Protein AF-X1UF03-F1 (afdb_monomer)

Sequence (83 aa):
VSFEPILGRIDIRDIGTNLIDWLIIGAETGNRRDRIIPQRNWIEEIYKHCRDSNIPILMKDNLKPIWGENLIQEFPQLGGELF

Structure (mmCIF, N/CA/C/O backbone):
data_AF-X1UF03-F1
#
_entry.id   AF-X1UF03-F1
#
loop_
_atom_site.group_PDB
_atom_site.id
_atom_site.type_symbol
_atom_site.label_atom_id
_atom_site.label_alt_id
_atom_site.label_comp_id
_atom_site.label_asym_id
_atom_site.label_entity_id
_atom_site.label_seq_id
_atom_site.pdbx_PDB_ins_code
_atom_site.Cartn_x
_atom_site.Cartn_y
_atom_site.Cartn_z
_atom_site.occupancy
_atom_site.B_iso_or_equiv
_atom_site.auth_seq_id
_atom_site.auth_comp_id
_atom_site.auth_asym_id
_atom_site.auth_atom_id
_atom_site.pdbx_PDB_model_num
ATOM 1 N N . VAL A 1 1 ? 2.157 7.658 -7.368 1.00 82.88 1 VAL A N 1
ATOM 2 C CA . VAL A 1 1 ? 0.700 7.682 -7.078 1.00 82.88 1 VAL A CA 1
ATOM 3 C C . VAL A 1 1 ? 0.456 7.193 -5.653 1.00 82.88 1 VAL A C 1
ATOM 5 O O . VAL A 1 1 ? 1.217 6.357 -5.182 1.00 82.88 1 VAL A O 1
ATOM 8 N N . SER A 1 2 ? -0.565 7.711 -4.960 1.00 86.06 2 SER A N 1
ATOM 9 C CA . SER A 1 2 ? -0.967 7.236 -3.626 1.00 86.06 2 SER A CA 1
ATOM 10 C C . SER A 1 2 ? -2.404 6.711 -3.649 1.00 86.06 2 SER A C 1
ATOM 12 O O . SER A 1 2 ? -3.292 7.404 -4.143 1.00 86.06 2 SER A O 1
ATOM 14 N N . PHE A 1 3 ? -2.624 5.510 -3.110 1.00 83.12 3 PHE A N 1
ATOM 15 C CA . PHE A 1 3 ? -3.945 4.922 -2.878 1.00 83.12 3 PHE A CA 1
ATOM 16 C C . PHE A 1 3 ? -4.165 4.774 -1.375 1.00 83.12 3 PHE A C 1
ATOM 18 O O . PHE A 1 3 ? -3.859 3.752 -0.758 1.00 83.12 3 PHE A O 1
ATOM 25 N N . GLU A 1 4 ? -4.681 5.846 -0.785 1.00 83.50 4 GLU A N 1
ATOM 26 C CA . GLU A 1 4 ? -4.893 5.980 0.648 1.00 83.50 4 GLU A CA 1
ATOM 27 C C . GLU A 1 4 ? -6.226 6.703 0.926 1.00 83.50 4 GLU A C 1
ATOM 29 O O . GLU A 1 4 ? -6.449 7.778 0.364 1.00 83.50 4 GLU A O 1
ATOM 34 N N . PRO A 1 5 ? -7.078 6.177 1.830 1.00 87.38 5 PRO A N 1
ATOM 35 C CA . PRO A 1 5 ? -7.023 4.826 2.391 1.00 87.38 5 PRO A CA 1
ATOM 36 C C . PRO A 1 5 ? -7.516 3.761 1.399 1.00 87.38 5 PRO A C 1
ATOM 38 O O . PRO A 1 5 ? -8.353 4.032 0.539 1.00 87.38 5 PRO A O 1
ATOM 41 N N . ILE A 1 6 ? -7.053 2.519 1.550 1.00 88.75 6 ILE A N 1
ATOM 42 C CA . ILE A 1 6 ? -7.631 1.381 0.822 1.00 88.75 6 ILE A CA 1
ATOM 43 C C . ILE A 1 6 ? -9.027 1.092 1.393 1.00 88.75 6 ILE A C 1
ATOM 45 O O . ILE A 1 6 ? -9.168 0.551 2.487 1.00 88.75 6 ILE A O 1
ATOM 49 N N . LEU A 1 7 ? -10.066 1.450 0.639 1.00 89.94 7 LEU A N 1
ATOM 50 C CA . LEU A 1 7 ? -11.474 1.259 1.018 1.00 89.94 7 LEU A CA 1
ATOM 51 C C . LEU A 1 7 ? -12.139 0.067 0.315 1.00 89.94 7 LEU A C 1
ATOM 53 O O . LEU A 1 7 ? -13.317 -0.201 0.516 1.00 89.94 7 LEU A O 1
ATOM 57 N N . GLY A 1 8 ? -11.401 -0.660 -0.514 1.00 87.81 8 GLY A N 1
ATOM 58 C CA . GLY A 1 8 ? -11.913 -1.791 -1.273 1.00 87.81 8 GLY A CA 1
ATOM 59 C C . GLY A 1 8 ? -10.806 -2.450 -2.079 1.00 87.81 8 GLY A C 1
ATOM 60 O O . GLY A 1 8 ? -9.672 -1.968 -2.097 1.00 87.81 8 GLY A O 1
ATOM 61 N N . ARG A 1 9 ? -11.138 -3.553 -2.749 1.00 87.25 9 ARG A N 1
ATOM 62 C CA . ARG A 1 9 ? -10.217 -4.208 -3.680 1.00 87.25 9 ARG A CA 1
ATOM 63 C C . ARG A 1 9 ? -9.912 -3.262 -4.844 1.00 87.25 9 ARG A C 1
ATOM 65 O O . ARG A 1 9 ? -10.831 -2.718 -5.449 1.00 87.25 9 ARG A O 1
ATOM 72 N N . ILE A 1 10 ? -8.628 -3.085 -5.139 1.00 84.12 10 ILE A N 1
ATOM 73 C CA . ILE A 1 10 ? -8.132 -2.271 -6.251 1.00 84.12 10 ILE A CA 1
ATOM 74 C C . ILE A 1 10 ? -7.489 -3.228 -7.250 1.00 84.12 10 ILE A C 1
ATOM 76 O O . ILE A 1 10 ? -6.541 -3.926 -6.889 1.00 84.12 10 ILE A O 1
ATOM 80 N N . ASP A 1 11 ? -7.980 -3.260 -8.490 1.00 81.12 11 ASP A N 1
ATOM 81 C CA . ASP A 1 11 ? -7.244 -3.895 -9.583 1.00 81.12 11 ASP A CA 1
ATOM 82 C C . ASP A 1 11 ? -6.378 -2.838 -10.272 1.00 81.12 11 ASP A C 1
ATOM 84 O O . ASP A 1 11 ? -6.85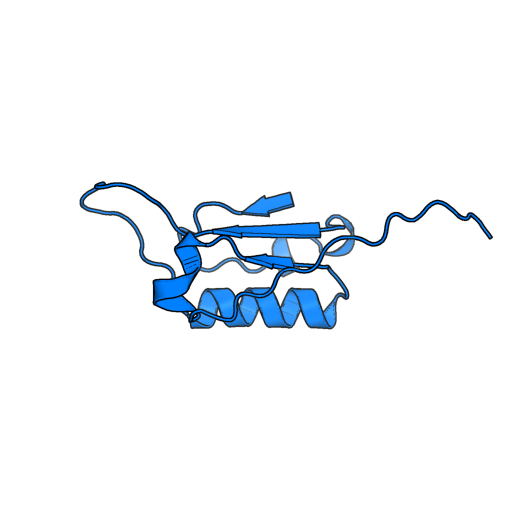9 -1.970 -10.994 1.00 81.12 11 ASP A O 1
ATOM 88 N N . ILE A 1 12 ? -5.075 -2.883 -10.007 1.00 74.00 12 ILE A N 1
ATOM 89 C CA . ILE A 1 12 ? -4.1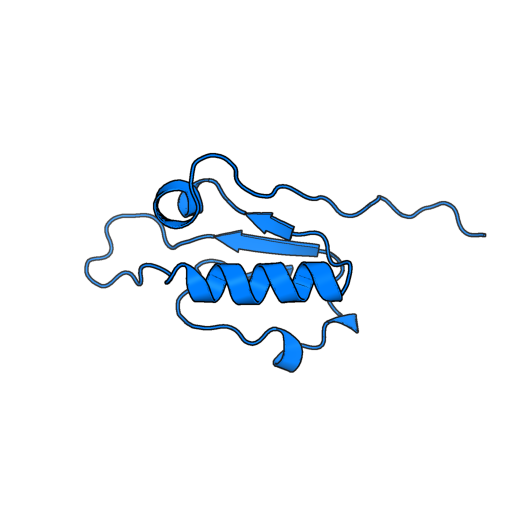17 -1.915 -10.557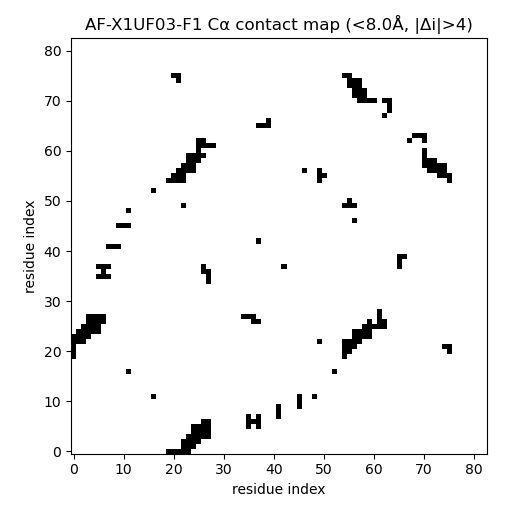 1.00 74.00 12 ILE A CA 1
ATOM 90 C C . ILE A 1 12 ? -4.006 -2.061 -12.084 1.00 74.00 12 ILE A C 1
ATOM 92 O O . ILE A 1 12 ? -3.644 -1.100 -12.766 1.00 74.00 12 ILE A O 1
ATOM 96 N N . ARG A 1 13 ? -4.388 -3.217 -12.650 1.00 74.44 13 ARG A N 1
ATOM 97 C CA . ARG A 1 13 ? -4.426 -3.426 -14.105 1.00 74.44 13 ARG A CA 1
ATOM 98 C C . ARG A 1 13 ? -5.355 -2.432 -14.797 1.00 74.44 13 ARG A C 1
ATOM 100 O O . ARG A 1 13 ? -5.030 -1.983 -15.892 1.00 74.44 13 ARG A O 1
ATOM 107 N N . ASP A 1 14 ? -6.443 -2.042 -14.136 1.00 71.12 14 ASP A N 1
ATOM 108 C CA . ASP A 1 14 ? -7.422 -1.089 -14.670 1.00 71.12 14 ASP A CA 1
ATOM 109 C C . ASP A 1 14 ? -6.883 0.351 -14.707 1.00 71.12 14 ASP A C 1
ATOM 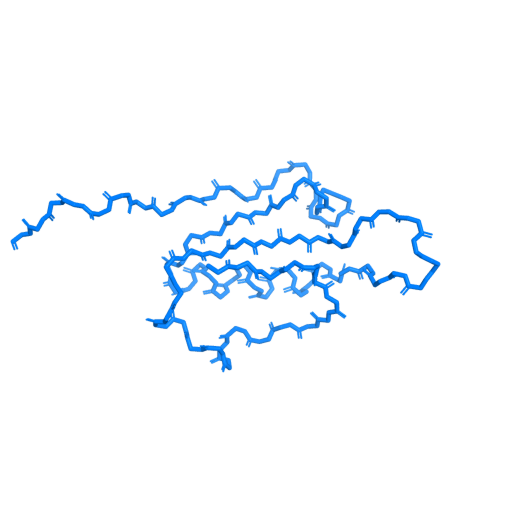111 O O . ASP A 1 14 ? -7.421 1.207 -15.406 1.00 71.12 14 ASP A O 1
ATOM 115 N N . ILE A 1 15 ? -5.804 0.627 -13.969 1.00 69.19 15 ILE A N 1
ATOM 116 C CA . ILE A 1 15 ? -5.216 1.964 -13.802 1.00 69.19 15 ILE A CA 1
ATOM 117 C C . ILE A 1 15 ? -4.091 2.210 -14.823 1.00 69.19 15 ILE A C 1
ATOM 119 O O . ILE A 1 15 ? -3.703 3.351 -15.061 1.00 69.19 15 ILE A O 1
ATOM 123 N N . GLY A 1 16 ? -3.608 1.153 -15.486 1.00 67.44 16 GLY A N 1
ATOM 124 C CA . GLY A 1 16 ? -2.513 1.222 -16.449 1.00 67.44 16 GLY A CA 1
ATOM 125 C C . GLY A 1 16 ? -1.165 1.413 -15.755 1.00 67.44 16 GLY A C 1
ATOM 126 O O . GLY A 1 16 ? -0.726 2.529 -15.493 1.00 67.44 16 GLY A O 1
ATOM 127 N N . THR A 1 17 ? -0.459 0.310 -15.506 1.00 66.88 17 THR A N 1
ATOM 128 C CA . THR A 1 17 ? 0.852 0.289 -14.824 1.00 66.88 17 THR A CA 1
ATOM 129 C C . THR A 1 17 ? 1.914 1.161 -15.471 1.00 66.88 17 THR A C 1
ATOM 131 O O . THR A 1 17 ? 2.786 1.671 -14.781 1.00 66.88 17 THR A O 1
ATOM 134 N N . ASN A 1 18 ? 1.821 1.373 -16.785 1.00 70.44 18 ASN A N 1
ATOM 135 C CA . ASN A 1 18 ? 2.761 2.196 -17.548 1.00 70.44 18 ASN A CA 1
ATOM 136 C C . ASN A 1 18 ? 2.710 3.688 -17.165 1.00 70.44 18 ASN A C 1
ATOM 138 O O . ASN A 1 18 ? 3.502 4.470 -17.678 1.00 70.44 18 ASN A O 1
ATOM 142 N N . LEU A 1 19 ? 1.762 4.088 -16.312 1.00 76.75 19 LEU A N 1
ATOM 143 C CA . LEU A 1 19 ? 1.583 5.456 -15.82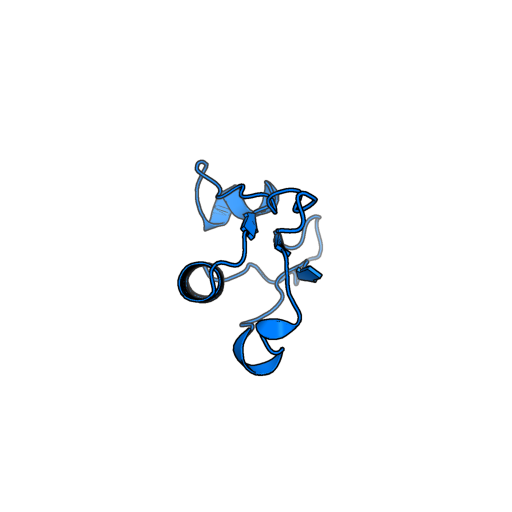4 1.00 76.75 19 LEU A CA 1
ATOM 144 C C . LEU A 1 19 ? 2.002 5.624 -14.352 1.00 76.75 19 LEU A C 1
ATOM 146 O O . LEU A 1 19 ? 1.782 6.689 -13.774 1.00 76.75 19 LEU A O 1
ATOM 150 N N . ILE A 1 20 ? 2.539 4.577 -13.714 1.00 85.25 20 ILE A N 1
ATOM 151 C CA . ILE A 1 20 ? 2.837 4.566 -12.278 1.00 85.25 20 ILE A CA 1
ATOM 152 C C . ILE A 1 20 ? 4.310 4.219 -12.045 1.00 85.25 20 ILE A C 1
ATOM 154 O O . ILE A 1 20 ? 4.692 3.057 -12.092 1.00 85.25 20 ILE A O 1
ATOM 158 N N . ASP A 1 21 ? 5.111 5.220 -11.678 1.00 89.56 21 ASP A N 1
ATOM 159 C CA . ASP A 1 21 ? 6.532 5.026 -11.335 1.00 89.56 21 ASP A CA 1
ATOM 160 C C . ASP A 1 21 ? 6.765 4.622 -9.871 1.00 89.56 21 ASP A C 1
ATOM 162 O O . ASP A 1 21 ? 7.837 4.149 -9.504 1.00 89.56 21 ASP A O 1
ATOM 166 N N . TRP A 1 22 ? 5.781 4.860 -9.000 1.00 93.06 22 TRP A N 1
ATOM 167 C CA . TRP A 1 22 ? 5.861 4.569 -7.567 1.00 93.06 22 TRP A CA 1
ATOM 168 C C . TRP A 1 22 ? 4.466 4.496 -6.956 1.00 93.06 22 TRP A C 1
ATOM 170 O O . TRP A 1 22 ? 3.617 5.353 -7.244 1.00 93.06 22 TRP A O 1
ATOM 180 N N . LEU A 1 23 ? 4.227 3.511 -6.092 1.00 93.50 23 LEU A N 1
ATOM 181 C CA . LEU A 1 23 ? 2.950 3.310 -5.419 1.00 93.50 23 LEU A CA 1
ATOM 182 C C . LEU A 1 23 ? 3.086 3.454 -3.899 1.00 93.50 23 LEU A C 1
ATOM 184 O O . LEU A 1 23 ? 3.878 2.763 -3.272 1.00 93.50 23 LEU A O 1
ATOM 188 N N . ILE A 1 24 ? 2.257 4.300 -3.291 1.00 96.06 24 ILE A N 1
ATOM 189 C CA . ILE A 1 24 ? 2.122 4.405 -1.831 1.00 96.06 24 ILE A CA 1
ATOM 190 C C . ILE A 1 24 ? 0.739 3.888 -1.425 1.00 96.06 24 ILE A C 1
ATOM 192 O O . ILE A 1 24 ? -0.259 4.289 -2.026 1.00 96.06 24 ILE A O 1
ATOM 196 N N . ILE A 1 25 ? 0.669 3.030 -0.403 1.00 96.44 25 ILE A N 1
ATOM 197 C CA . ILE A 1 25 ? -0.592 2.493 0.130 1.00 96.44 25 ILE A CA 1
ATOM 198 C C . ILE A 1 25 ? -0.702 2.612 1.652 1.00 96.44 25 ILE A C 1
ATOM 200 O O . ILE A 1 25 ? 0.288 2.511 2.380 1.00 96.44 25 ILE A O 1
ATOM 204 N N . GLY A 1 26 ? -1.932 2.777 2.141 1.00 96.38 26 GLY A N 1
ATOM 205 C CA . GLY A 1 26 ? -2.233 2.865 3.570 1.00 96.38 26 GLY A CA 1
ATOM 206 C C . GLY A 1 26 ? -3.679 2.503 3.913 1.00 96.38 26 GLY A C 1
ATOM 207 O O . GLY A 1 26 ? -4.572 2.573 3.069 1.00 96.38 26 GLY A O 1
ATOM 208 N N . ALA A 1 27 ? -3.916 2.128 5.170 1.00 95.62 27 ALA A N 1
ATOM 209 C CA . ALA A 1 27 ? -5.264 1.960 5.718 1.00 95.62 27 ALA A CA 1
ATOM 210 C C . ALA A 1 27 ? -5.859 3.300 6.180 1.00 95.62 27 ALA A C 1
ATOM 212 O O . ALA A 1 27 ? -5.151 4.287 6.380 1.00 95.62 27 ALA A O 1
ATOM 213 N N . GLU A 1 28 ? -7.171 3.329 6.392 1.00 94.38 28 GLU A N 1
ATOM 214 C CA . GLU A 1 28 ? -7.826 4.456 7.052 1.00 94.38 28 GLU A CA 1
ATOM 215 C C . GLU A 1 28 ? -7.400 4.560 8.524 1.00 94.38 28 GLU A C 1
ATOM 217 O O . GLU A 1 28 ? -7.290 3.552 9.224 1.00 94.38 28 GLU A O 1
ATOM 222 N N . THR A 1 29 ? -7.178 5.784 9.008 1.00 89.88 29 THR A N 1
ATOM 223 C CA . THR A 1 29 ? -6.827 6.079 10.405 1.00 89.88 29 THR A CA 1
ATOM 224 C C . THR A 1 29 ? -7.948 6.848 11.116 1.00 89.88 29 THR A C 1
ATOM 226 O O . THR A 1 29 ? -8.822 7.439 10.487 1.00 89.88 29 THR A O 1
ATOM 229 N N . GLY A 1 30 ? -7.936 6.844 12.454 1.00 88.75 30 GLY A N 1
ATOM 230 C CA . GLY A 1 30 ? -8.926 7.549 13.277 1.00 88.75 30 GLY A CA 1
ATOM 231 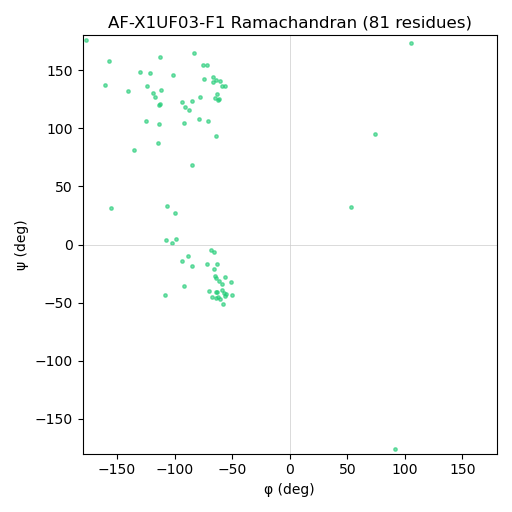C C . GLY A 1 30 ? -10.148 6.708 13.675 1.00 88.75 30 GLY A C 1
ATOM 232 O O . GLY A 1 30 ? -10.221 5.505 13.425 1.00 88.75 30 GLY A O 1
ATOM 233 N N . ASN A 1 31 ? -11.111 7.346 14.349 1.00 87.25 31 ASN A N 1
ATOM 234 C CA . ASN A 1 31 ? -12.216 6.682 15.062 1.00 87.25 31 ASN A CA 1
ATOM 235 C C . ASN A 1 31 ? -13.548 6.665 14.289 1.00 87.25 31 ASN A C 1
ATOM 237 O O . ASN A 1 31 ? -14.618 6.634 14.901 1.00 87.25 31 ASN A O 1
ATOM 241 N N . ARG A 1 32 ? -13.515 6.700 12.951 1.00 91.75 32 ARG A N 1
ATOM 242 C CA . ARG A 1 32 ? -14.742 6.569 12.153 1.00 91.75 32 ARG A CA 1
ATOM 243 C C . ARG A 1 32 ? -15.370 5.195 12.413 1.00 91.75 32 ARG A C 1
ATOM 245 O O . ARG A 1 32 ? -14.699 4.176 12.260 1.00 91.75 32 ARG A O 1
ATOM 252 N N . ARG A 1 33 ? -16.643 5.184 12.833 1.00 84.00 33 ARG A N 1
ATOM 253 C CA . ARG A 1 33 ? -17.361 3.966 13.260 1.00 84.00 33 ARG A CA 1
ATOM 254 C C . ARG A 1 33 ? -17.427 2.906 12.161 1.00 84.00 33 ARG A C 1
ATOM 256 O O . ARG A 1 33 ? -17.204 1.739 12.449 1.00 84.00 33 ARG A O 1
ATOM 263 N N . ASP A 1 34 ? -17.625 3.339 10.921 1.00 88.62 34 ASP A N 1
ATOM 264 C CA . ASP A 1 34 ? -17.802 2.459 9.762 1.00 88.62 34 ASP A CA 1
ATOM 265 C C . ASP A 1 34 ? -16.562 2.446 8.855 1.00 88.62 34 ASP A C 1
ATOM 267 O O . ASP A 1 34 ? -16.667 2.384 7.628 1.00 88.62 34 ASP A O 1
ATOM 271 N N . ARG A 1 35 ? -15.365 2.580 9.447 1.00 89.69 35 ARG A N 1
ATOM 272 C CA . ARG A 1 35 ? -14.118 2.517 8.676 1.00 89.69 35 ARG A CA 1
ATOM 273 C C . ARG A 1 35 ? -13.938 1.135 8.062 1.00 89.69 35 ARG A C 1
ATOM 275 O O . ARG A 1 35 ? -14.190 0.113 8.703 1.00 89.69 35 ARG A O 1
ATOM 282 N N . ILE A 1 36 ? -13.429 1.113 6.838 1.00 91.44 36 ILE A N 1
ATOM 283 C CA . ILE A 1 36 ? -13.117 -0.138 6.155 1.00 91.44 36 ILE A CA 1
ATOM 284 C C . ILE A 1 36 ? -11.724 -0.571 6.597 1.00 91.44 36 ILE A C 1
ATOM 286 O O . ILE A 1 36 ? -10.760 0.180 6.468 1.00 91.44 36 ILE A O 1
ATOM 290 N N . ILE A 1 37 ? -11.629 -1.784 7.141 1.00 91.81 37 ILE A N 1
ATOM 291 C CA . ILE A 1 37 ? -10.348 -2.436 7.409 1.00 91.81 37 ILE A CA 1
ATOM 292 C C . ILE A 1 37 ? -9.960 -3.181 6.126 1.00 91.81 37 ILE A C 1
ATOM 294 O O . ILE A 1 37 ? -10.694 -4.094 5.735 1.00 91.81 37 ILE A O 1
ATOM 298 N N . PRO A 1 38 ? -8.853 -2.809 5.456 1.00 94.19 38 PRO A N 1
ATOM 299 C CA . PRO A 1 38 ? -8.409 -3.515 4.263 1.00 94.19 38 PRO A CA 1
ATOM 300 C C . PRO A 1 38 ? -8.211 -5.004 4.545 1.00 94.19 38 PRO A C 1
ATOM 302 O O . PRO A 1 38 ? -7.615 -5.381 5.557 1.00 94.19 38 PRO A O 1
ATOM 305 N N . GLN A 1 39 ? -8.676 -5.856 3.634 1.00 96.31 39 GLN A N 1
ATOM 306 C CA . GLN A 1 39 ? -8.356 -7.277 3.708 1.00 96.31 39 GLN A CA 1
ATOM 307 C C . GLN A 1 39 ? -6.904 -7.498 3.276 1.00 96.31 39 GLN A C 1
ATOM 309 O O . GLN A 1 39 ? -6.414 -6.864 2.339 1.00 96.31 39 GLN A O 1
ATOM 314 N N . ARG A 1 40 ? -6.212 -8.425 3.947 1.00 95.88 40 ARG A N 1
ATOM 315 C CA . ARG A 1 40 ? -4.799 -8.722 3.672 1.00 95.88 40 ARG A CA 1
ATOM 316 C C . ARG A 1 40 ? -4.558 -9.130 2.216 1.00 95.88 40 ARG A C 1
ATOM 318 O O . ARG A 1 40 ? -3.616 -8.640 1.603 1.00 95.88 40 ARG A O 1
ATOM 325 N N . ASN A 1 41 ? -5.437 -9.953 1.648 1.00 96.94 41 ASN A N 1
ATOM 326 C CA . ASN A 1 41 ? -5.337 -10.399 0.258 1.00 96.94 41 ASN A CA 1
ATOM 327 C C . ASN A 1 41 ? -5.412 -9.241 -0.751 1.00 96.94 41 ASN A C 1
ATOM 329 O O . ASN A 1 41 ? -4.764 -9.313 -1.787 1.00 96.94 41 ASN A O 1
ATOM 333 N N . TRP A 1 42 ? -6.136 -8.152 -0.460 1.00 95.06 42 TRP A N 1
ATOM 334 C CA . TRP A 1 42 ? -6.152 -6.975 -1.343 1.00 95.06 42 TRP A CA 1
ATOM 335 C C . TRP A 1 42 ? -4.762 -6.342 -1.433 1.00 95.06 42 TRP A C 1
ATOM 337 O O . TRP A 1 42 ? -4.314 -5.966 -2.511 1.00 95.06 42 TRP A O 1
ATOM 347 N N . ILE A 1 43 ? -4.061 -6.266 -0.300 1.00 95.81 43 ILE A N 1
ATOM 348 C CA . ILE A 1 43 ? -2.696 -5.737 -0.223 1.00 95.81 43 ILE A CA 1
ATOM 349 C C . ILE A 1 43 ? -1.712 -6.695 -0.907 1.00 95.81 43 ILE A C 1
ATOM 351 O O . ILE A 1 43 ? -0.812 -6.245 -1.611 1.00 95.81 43 ILE A O 1
ATOM 355 N N . GLU A 1 44 ? -1.886 -8.008 -0.742 1.00 96.31 44 GLU A N 1
ATOM 356 C CA . GLU A 1 44 ? -1.053 -9.026 -1.399 1.00 96.31 44 GLU A CA 1
ATOM 357 C C . GLU A 1 44 ? -1.209 -9.002 -2.926 1.00 96.31 44 GLU A C 1
ATOM 359 O O . GLU A 1 44 ? -0.210 -9.084 -3.640 1.00 96.31 44 GLU A O 1
ATOM 364 N N . GLU A 1 45 ? -2.431 -8.834 -3.438 1.00 94.75 45 GLU A N 1
ATOM 365 C CA . GLU A 1 45 ? -2.701 -8.673 -4.872 1.00 94.75 45 GLU A CA 1
ATOM 366 C C . GLU A 1 45 ? -2.024 -7.413 -5.434 1.00 94.75 45 GLU A C 1
ATOM 368 O O . GLU A 1 45 ? -1.357 -7.488 -6.469 1.00 94.75 45 GLU A O 1
ATOM 373 N N . ILE A 1 46 ? -2.136 -6.283 -4.721 1.00 93.50 46 ILE A N 1
ATOM 374 C CA . ILE A 1 46 ? -1.456 -5.020 -5.050 1.00 93.50 46 ILE A CA 1
ATOM 375 C C . ILE A 1 46 ? 0.065 -5.221 -5.090 1.00 93.50 46 ILE A C 1
ATOM 377 O O . ILE A 1 46 ? 0.712 -4.887 -6.083 1.00 93.50 46 ILE A O 1
ATOM 381 N N . TYR A 1 47 ? 0.634 -5.809 -4.035 1.00 94.62 47 TYR A N 1
ATOM 382 C CA . TYR A 1 47 ? 2.070 -6.049 -3.919 1.00 94.62 47 TYR A CA 1
ATOM 383 C C . TYR A 1 47 ? 2.589 -6.961 -5.033 1.00 94.62 47 TYR A C 1
ATOM 385 O O . TYR A 1 47 ? 3.583 -6.636 -5.682 1.00 94.62 47 TYR A O 1
ATOM 393 N N . LYS A 1 48 ? 1.897 -8.079 -5.295 1.00 94.62 48 LYS A N 1
ATOM 394 C CA . LYS A 1 48 ? 2.264 -9.010 -6.367 1.00 94.62 48 LYS A CA 1
ATOM 395 C C . LYS A 1 48 ? 2.323 -8.287 -7.708 1.00 94.62 48 LYS A C 1
ATOM 397 O O . LYS A 1 48 ? 3.260 -8.485 -8.470 1.00 94.62 48 LYS A O 1
ATOM 402 N N . HIS A 1 49 ? 1.336 -7.445 -7.983 1.00 91.31 49 HIS A N 1
ATOM 403 C CA . HIS A 1 49 ? 1.279 -6.718 -9.237 1.00 91.31 49 HIS A CA 1
ATOM 404 C C . HIS A 1 49 ? 2.398 -5.677 -9.369 1.00 91.31 49 HIS A C 1
ATOM 406 O O . HIS A 1 49 ? 3.078 -5.652 -10.389 1.00 91.31 49 HIS A O 1
ATOM 412 N N . CYS A 1 50 ? 2.657 -4.883 -8.325 1.00 91.94 50 CYS A N 1
ATOM 413 C CA . CYS A 1 50 ? 3.807 -3.975 -8.294 1.00 91.94 50 CYS A CA 1
ATOM 414 C C . CYS A 1 50 ? 5.123 -4.715 -8.542 1.00 91.94 50 CYS A C 1
ATOM 416 O O . CYS A 1 50 ? 5.941 -4.263 -9.342 1.00 91.94 50 CYS A O 1
ATOM 418 N N . ARG A 1 51 ? 5.290 -5.893 -7.930 1.00 93.19 51 ARG A N 1
ATOM 419 C CA . ARG A 1 51 ? 6.475 -6.728 -8.122 1.00 93.19 51 ARG A CA 1
ATOM 420 C C . ARG A 1 51 ? 6.612 -7.226 -9.560 1.00 93.19 51 ARG A C 1
ATOM 422 O O . ARG A 1 51 ? 7.698 -7.124 -10.120 1.00 93.19 51 ARG A O 1
ATOM 429 N N . ASP A 1 52 ? 5.528 -7.724 -10.153 1.00 91.69 52 ASP A N 1
ATOM 430 C CA . ASP A 1 52 ? 5.499 -8.202 -11.543 1.00 91.69 52 ASP A CA 1
ATOM 431 C C . ASP A 1 52 ? 5.772 -7.066 -12.552 1.00 91.69 52 ASP A C 1
ATOM 433 O O . ASP A 1 52 ? 6.302 -7.309 -13.635 1.00 91.69 52 ASP A O 1
ATOM 437 N N . SER A 1 53 ? 5.427 -5.823 -12.200 1.00 89.56 53 SER A N 1
ATOM 438 C CA . SER A 1 53 ? 5.596 -4.631 -13.042 1.00 89.56 53 SER A CA 1
ATOM 439 C C . SER A 1 53 ? 6.840 -3.792 -12.724 1.00 89.56 53 SER A C 1
ATOM 441 O O . SER A 1 53 ? 7.019 -2.745 -13.338 1.00 89.56 53 SER A O 1
ATOM 443 N N . ASN A 1 54 ? 7.706 -4.230 -11.801 1.00 91.12 54 ASN A N 1
ATOM 444 C CA . ASN A 1 54 ? 8.865 -3.464 -11.312 1.00 91.12 54 ASN A CA 1
ATOM 445 C C . ASN A 1 54 ? 8.515 -2.052 -10.801 1.00 91.12 54 ASN A C 1
ATOM 447 O O . ASN A 1 54 ? 9.320 -1.128 -10.908 1.00 91.12 54 ASN A O 1
ATOM 451 N N . ILE A 1 55 ? 7.321 -1.887 -10.232 1.00 91.50 55 ILE A N 1
ATOM 452 C CA . ILE A 1 55 ? 6.889 -0.634 -9.616 1.00 91.50 55 ILE A CA 1
ATOM 453 C C . ILE A 1 55 ? 7.277 -0.691 -8.135 1.00 91.50 55 ILE A C 1
ATOM 455 O O . ILE A 1 55 ? 6.761 -1.557 -7.424 1.00 91.50 55 ILE A O 1
ATOM 459 N N . PRO A 1 56 ? 8.133 0.216 -7.639 1.00 95.12 56 PRO A N 1
ATOM 460 C CA . PRO A 1 56 ? 8.428 0.294 -6.218 1.00 95.12 56 PRO A CA 1
ATOM 461 C C . PRO A 1 56 ? 7.149 0.592 -5.430 1.00 95.12 56 PRO A C 1
ATOM 463 O O . PRO A 1 56 ? 6.317 1.408 -5.846 1.00 95.12 56 PRO A O 1
ATOM 466 N N . ILE A 1 57 ? 6.997 -0.050 -4.275 1.00 95.75 57 ILE A N 1
ATOM 467 C CA . ILE A 1 57 ? 5.859 0.154 -3.377 1.00 95.75 57 ILE A CA 1
ATOM 468 C C . ILE A 1 57 ? 6.284 0.552 -1.961 1.00 95.75 57 ILE A C 1
ATOM 470 O O . ILE A 1 57 ? 7.181 -0.039 -1.362 1.00 95.75 57 ILE A O 1
ATOM 474 N N . LEU A 1 58 ? 5.587 1.535 -1.394 1.00 97.69 58 LEU A N 1
ATOM 475 C CA . LEU A 1 58 ? 5.702 1.933 0.004 1.00 97.69 58 LEU A CA 1
ATOM 476 C C . LEU A 1 58 ? 4.399 1.635 0.752 1.00 97.69 58 LEU A C 1
ATOM 478 O O . LEU A 1 58 ? 3.338 2.180 0.442 1.00 97.69 58 LEU A O 1
ATOM 482 N N . MET A 1 59 ? 4.495 0.798 1.781 1.00 98.00 59 MET A N 1
ATOM 483 C CA . MET A 1 59 ? 3.421 0.517 2.730 1.00 98.00 59 MET A CA 1
ATOM 484 C C . MET A 1 59 ? 3.554 1.432 3.950 1.00 98.00 59 MET A C 1
ATOM 486 O O . MET A 1 59 ? 4.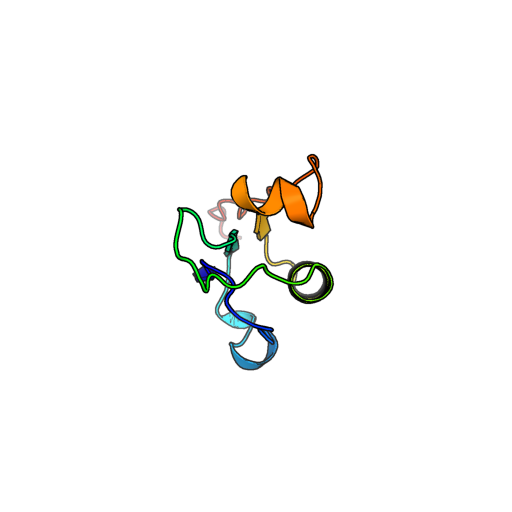584 1.429 4.623 1.00 98.00 59 MET A O 1
ATOM 490 N N . LYS A 1 60 ? 2.513 2.212 4.260 1.00 97.56 60 LYS A N 1
ATOM 491 C CA . LYS A 1 60 ? 2.496 3.079 5.449 1.00 97.56 60 LYS A CA 1
ATOM 492 C C . LYS A 1 60 ? 2.366 2.272 6.743 1.00 97.56 60 LYS A C 1
ATOM 494 O O . LYS A 1 60 ? 1.756 1.206 6.767 1.00 97.56 60 LYS A O 1
ATOM 499 N N . ASP A 1 61 ? 2.846 2.848 7.848 1.00 97.69 61 ASP A N 1
ATOM 500 C CA . ASP A 1 61 ? 2.811 2.252 9.197 1.00 97.69 61 ASP A CA 1
ATOM 501 C C . ASP A 1 61 ? 1.429 1.751 9.633 1.00 97.69 61 ASP A C 1
ATOM 503 O O . ASP A 1 61 ? 1.309 0.757 10.348 1.00 97.69 61 ASP A O 1
ATOM 507 N N . ASN A 1 62 ? 0.367 2.414 9.181 1.00 95.56 62 ASN A N 1
ATOM 508 C CA . ASN A 1 62 ? -1.005 2.033 9.503 1.00 95.56 62 ASN A CA 1
ATOM 509 C C . ASN A 1 62 ? -1.450 0.694 8.877 1.00 95.56 62 ASN A C 1
ATOM 511 O O . ASN A 1 62 ? -2.540 0.221 9.194 1.00 95.56 62 ASN A O 1
ATOM 515 N N . LEU A 1 63 ? -0.618 0.056 8.047 1.00 97.44 63 LEU A N 1
ATOM 516 C CA . LEU A 1 63 ? -0.820 -1.308 7.557 1.00 97.44 63 LEU A CA 1
ATOM 517 C C . LEU A 1 63 ? -0.228 -2.390 8.470 1.00 97.44 63 LEU A C 1
ATOM 519 O O . LEU A 1 63 ? -0.556 -3.560 8.272 1.00 97.44 63 LEU A O 1
ATOM 523 N N . LYS A 1 64 ? 0.570 -2.048 9.494 1.00 97.56 64 LYS A N 1
ATOM 524 C CA . LYS A 1 64 ? 1.149 -3.025 10.443 1.00 97.56 64 LYS A CA 1
ATOM 525 C C . LYS A 1 64 ? 0.127 -4.005 11.032 1.00 97.56 64 LYS A C 1
ATOM 527 O O . LYS A 1 64 ? 0.413 -5.200 11.016 1.00 97.56 64 LYS A O 1
ATOM 532 N N . PRO A 1 65 ? -1.085 -3.582 11.456 1.00 96.00 65 PRO A N 1
ATOM 533 C CA . PRO A 1 65 ? -2.086 -4.511 11.988 1.00 96.00 65 PRO A CA 1
ATOM 534 C C . PRO A 1 65 ? -2.590 -5.560 10.981 1.00 96.00 65 PRO A C 1
ATOM 536 O O . PRO A 1 65 ? -3.210 -6.537 11.388 1.00 96.00 65 PRO A O 1
ATOM 539 N N . ILE A 1 66 ? -2.366 -5.353 9.679 1.00 96.56 66 ILE A N 1
ATOM 540 C CA . ILE A 1 66 ? -2.869 -6.205 8.590 1.00 96.56 66 ILE A CA 1
ATOM 541 C C . ILE A 1 66 ? -1.722 -7.010 7.961 1.00 96.56 66 ILE A C 1
ATOM 543 O O . ILE A 1 66 ? -1.857 -8.206 7.687 1.00 96.56 66 ILE A O 1
ATOM 547 N N . TRP A 1 67 ? -0.581 -6.358 7.733 1.00 96.94 67 TRP A N 1
ATOM 548 C CA . TRP A 1 67 ? 0.584 -6.922 7.053 1.00 96.94 67 TRP A CA 1
ATOM 549 C C . TRP A 1 67 ? 1.592 -7.565 8.015 1.00 96.94 67 TRP A C 1
ATOM 551 O O . TRP A 1 67 ? 2.163 -8.614 7.701 1.00 96.94 67 TRP A O 1
ATOM 561 N N . GLY A 1 68 ? 1.753 -6.987 9.205 1.00 97.00 68 GLY A N 1
ATOM 562 C CA . GLY A 1 68 ? 2.832 -7.264 10.151 1.00 97.00 68 GLY A CA 1
ATOM 563 C C . GLY A 1 68 ? 3.881 -6.146 10.179 1.00 97.00 68 GLY A C 1
ATOM 564 O O . GLY A 1 68 ? 3.848 -5.221 9.370 1.00 97.00 68 GLY A O 1
ATOM 565 N N . GLU A 1 69 ? 4.829 -6.245 11.113 1.00 96.62 69 GLU A N 1
ATOM 566 C CA . GLU A 1 69 ? 5.847 -5.206 11.360 1.00 96.62 69 GLU A CA 1
ATOM 567 C C . GLU A 1 69 ? 6.823 -4.997 10.191 1.00 96.62 69 GLU A C 1
ATOM 569 O O . GLU A 1 69 ? 7.344 -3.900 9.997 1.00 96.62 69 GLU A O 1
ATOM 574 N N . ASN A 1 70 ? 7.039 -6.033 9.377 1.00 96.56 70 ASN A N 1
ATOM 575 C CA . ASN A 1 70 ? 7.956 -6.006 8.237 1.00 96.56 70 ASN A CA 1
ATOM 576 C C . ASN A 1 70 ? 7.266 -5.440 6.986 1.00 96.56 70 ASN A C 1
ATOM 578 O O . ASN A 1 70 ? 6.981 -6.162 6.027 1.00 96.56 70 ASN A O 1
ATOM 582 N N . LEU A 1 71 ? 6.952 -4.148 7.027 1.00 97.88 71 LEU A N 1
ATOM 583 C CA . LEU A 1 71 ? 6.375 -3.421 5.899 1.00 97.88 71 LEU A CA 1
ATOM 584 C C . LEU A 1 71 ? 7.362 -3.300 4.731 1.00 97.88 71 LEU A C 1
ATOM 586 O O . LEU A 1 71 ? 8.559 -3.098 4.935 1.00 97.88 71 LEU A O 1
ATOM 590 N N . ILE A 1 72 ? 6.840 -3.362 3.505 1.00 97.94 72 ILE A N 1
ATOM 591 C CA . ILE A 1 72 ? 7.620 -3.100 2.292 1.00 97.94 72 ILE A CA 1
ATOM 592 C C . ILE A 1 72 ? 7.784 -1.587 2.113 1.00 97.94 72 ILE A C 1
ATOM 594 O O . ILE A 1 72 ? 6.802 -0.843 2.135 1.00 97.94 72 ILE A O 1
ATOM 598 N N . GLN A 1 73 ? 9.028 -1.139 1.950 1.00 96.88 73 GLN A N 1
ATOM 599 C CA . GLN A 1 73 ? 9.392 0.267 1.767 1.00 96.88 73 GLN A CA 1
ATOM 600 C C . GLN A 1 73 ? 10.410 0.383 0.635 1.00 96.88 73 GLN A C 1
ATOM 602 O O . GLN A 1 73 ? 11.619 0.434 0.855 1.00 96.88 73 GLN A O 1
ATOM 607 N N . GLU A 1 74 ? 9.907 0.373 -0.591 1.00 96.44 74 GLU A N 1
ATOM 608 C CA . GLU A 1 74 ? 10.697 0.575 -1.796 1.00 96.44 74 GLU A CA 1
ATOM 609 C C . GLU A 1 74 ? 10.514 2.012 -2.296 1.00 96.44 74 GLU A C 1
ATOM 611 O O . GLU A 1 74 ? 9.437 2.610 -2.194 1.00 96.44 74 GLU A O 1
ATOM 616 N N . PHE A 1 75 ? 11.583 2.560 -2.864 1.00 93.88 75 PHE A N 1
ATOM 617 C CA . PHE A 1 75 ? 11.618 3.909 -3.412 1.00 93.88 75 PHE A CA 1
ATOM 618 C C . PHE A 1 75 ? 11.990 3.841 -4.892 1.00 93.88 75 PHE A C 1
ATOM 620 O O . PHE A 1 75 ? 12.760 2.956 -5.281 1.00 93.88 75 PHE A O 1
ATOM 627 N N . PRO A 1 76 ? 11.473 4.759 -5.725 1.00 89.81 76 PRO A N 1
ATOM 628 C CA . PRO A 1 76 ? 11.937 4.877 -7.095 1.00 89.81 76 PRO A CA 1
ATOM 629 C C . PRO A 1 76 ? 13.429 5.174 -7.090 1.00 89.81 76 PRO A C 1
ATOM 631 O O . PRO A 1 76 ? 13.921 5.993 -6.310 1.00 89.81 76 PRO A O 1
ATOM 634 N N . GLN A 1 77 ? 14.157 4.493 -7.969 1.00 82.06 77 GLN A N 1
ATOM 635 C CA . GLN A 1 77 ? 15.523 4.893 -8.256 1.00 82.06 77 GLN A CA 1
ATOM 636 C C . GLN A 1 77 ? 15.443 6.277 -8.902 1.00 82.06 77 GLN A C 1
ATOM 638 O O . GLN A 1 77 ? 14.687 6.473 -9.854 1.00 82.06 77 GLN A O 1
ATOM 643 N N . LEU A 1 78 ? 16.174 7.250 -8.358 1.00 66.88 78 LEU A N 1
ATOM 644 C CA . LEU A 1 78 ? 16.321 8.559 -8.987 1.00 66.88 78 LEU A CA 1
ATOM 645 C C . LEU A 1 78 ? 17.056 8.347 -10.318 1.00 66.88 78 LEU A C 1
ATOM 647 O O . LEU A 1 78 ? 18.279 8.260 -10.357 1.00 66.88 78 LEU A O 1
ATOM 651 N N . GLY A 1 79 ? 16.300 8.180 -11.400 1.00 61.44 79 GLY A N 1
ATOM 652 C CA . GLY A 1 79 ? 16.833 8.029 -12.745 1.00 61.44 79 GLY A CA 1
ATOM 653 C C . GLY A 1 79 ? 17.225 9.389 -13.299 1.00 61.44 79 GLY A C 1
ATOM 654 O O . GLY A 1 79 ? 16.365 10.201 -13.631 1.00 61.44 79 GLY A O 1
ATOM 655 N N . GLY A 1 80 ? 18.529 9.621 -13.394 1.00 49.62 80 GLY A N 1
ATOM 656 C CA . GLY A 1 80 ? 19.108 10.802 -14.012 1.00 49.62 80 GLY A CA 1
ATOM 657 C C . GLY A 1 80 ? 20.522 10.574 -14.534 1.00 49.62 80 GLY A C 1
ATOM 658 O O . GLY A 1 80 ? 21.297 11.517 -14.534 1.00 49.62 80 GLY A O 1
ATOM 659 N N . GLU A 1 81 ? 20.872 9.366 -14.979 1.00 48.75 81 GLU A N 1
ATOM 660 C CA . GLU A 1 81 ? 21.890 9.239 -16.025 1.00 48.75 81 GLU A CA 1
ATOM 661 C C . GLU A 1 81 ? 21.199 8.698 -17.271 1.00 48.75 81 GLU A C 1
ATOM 663 O O . GLU A 1 81 ? 20.789 7.541 -17.353 1.00 48.75 81 GLU A O 1
ATOM 668 N N . LEU A 1 82 ? 20.982 9.627 -18.198 1.00 50.78 82 LEU A N 1
AT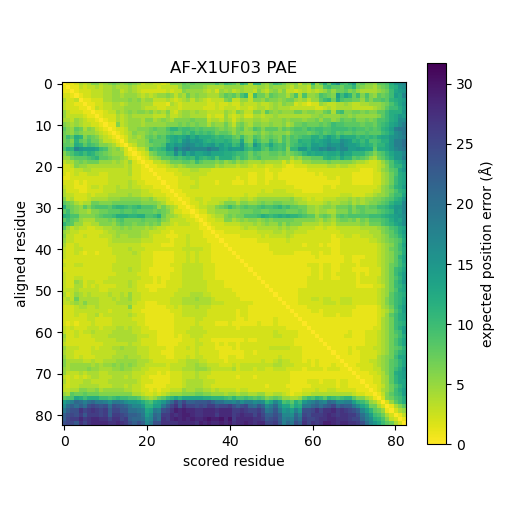OM 669 C CA . LEU A 1 82 ? 20.657 9.340 -19.582 1.00 50.78 82 LEU A CA 1
ATOM 670 C C . LEU A 1 82 ? 21.841 8.555 -20.164 1.00 50.78 82 LEU A C 1
ATOM 672 O O . LEU A 1 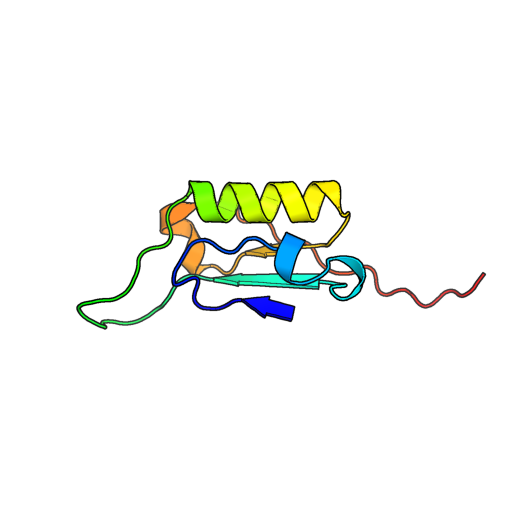82 ? 22.976 9.027 -20.077 1.00 50.78 82 LEU A O 1
ATOM 676 N N . PHE A 1 83 ? 21.573 7.378 -20.729 1.00 49.12 83 PHE A N 1
ATOM 677 C CA . PHE A 1 83 ? 22.476 6.769 -21.705 1.00 49.12 83 PHE A CA 1
ATOM 678 C C . PHE A 1 83 ? 22.385 7.524 -23.034 1.00 49.12 83 PHE A C 1
ATOM 680 O O . PHE A 1 83 ? 21.261 7.967 -23.378 1.00 49.12 83 PHE A O 1
#

pLDDT: mean 87.68, std 12.14, range [48.75, 98.0]

Solvent-accessible surface area (backbone atoms only — not comparable to full-atom values): 5176 Å² total; per-residue (Å²): 90,74,52,69,51,36,77,65,83,66,67,61,78,83,72,43,63,94,78,45,69,33,43,36,40,30,43,66,78,84,85,61,88,84,62,52,77,61,58,54,65,46,54,49,55,46,50,51,50,29,61,77,66,74,27,29,40,29,51,39,78,72,33,32,93,63,77,36,88,85,59,53,76,44,69,62,75,87,84,79,77,83,130

Organism: NCBI:txid412755

InterPro domains:
  IPR011101 Protein of unknown function DUF5131 [PF07505] (1-61)

Secondary structure (DSSP, 8-state):
-EE-S--S---GGGG-GGG-S-EEE----S--TT-----HHHHHHHHHHHHHTT--EEE-GGGHHHH-S---B----------

Mean predicted aligned error: 5.36 Å

Radius of gyration: 13.72 Å; Cα contacts (8 Å, |Δi|>4): 113; chains: 1; bounding box: 40×21×37 Å

Foldseek 3Di:
DEDPACQDQDDCVVVPLVVAQAYEYAHDDDDDPPGHDDALVSVVNVVVVCVVSVRQYFYDPRCCVHPNPPTRHGDGDPDDDDD

Nearest PDB structures (foldseek):
  3i4j-assembly2_D  TM=5.853E-01  e=2.432E+00  Deinococcus radiodurans
  4nah-assembly1_B  TM=4.218E-01  e=1.076E+00  Staphylococcus aureus subsp. aureus MW2
  7psk-assembly1_A  TM=4.860E-01  e=3.193E+00  Acidobacterium capsulatum ATCC 51196
  5g0q-assembly1_A  TM=5.030E-01  e=6.301E+00  Acidobacterium capsulatum